Protein AF-X1AW71-F1 (afdb_monomer)

Radius of gyration: 14.34 Å; Cα contacts (8 Å, |Δi|>4): 106; chains: 1; bounding box: 32×31×35 Å

Structure (mmCIF, N/CA/C/O backbone):
data_AF-X1AW71-F1
#
_entry.id   AF-X1AW71-F1
#
loop_
_atom_site.group_PDB
_atom_site.id
_atom_site.type_symbol
_atom_site.label_atom_id
_atom_site.label_alt_id
_atom_site.label_comp_id
_atom_site.label_asym_id
_atom_site.label_entity_id
_atom_site.label_seq_id
_atom_site.pdbx_PDB_ins_code
_atom_site.Cartn_x
_atom_site.Cartn_y
_atom_site.Cartn_z
_atom_site.occupancy
_atom_site.B_iso_or_equiv
_atom_site.auth_seq_id
_atom_site.auth_comp_id
_atom_site.auth_asym_id
_atom_site.auth_atom_id
_atom_site.pdbx_PDB_model_num
ATOM 1 N N . MET A 1 1 ? 5.050 -6.189 2.497 1.00 48.09 1 MET A N 1
ATOM 2 C CA . MET A 1 1 ? 5.161 -7.010 1.279 1.00 48.09 1 MET A CA 1
ATOM 3 C C . MET A 1 1 ? 6.360 -7.926 1.457 1.00 48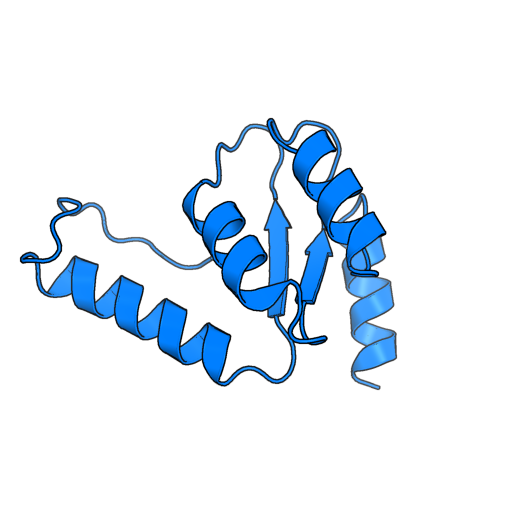.09 1 MET A C 1
ATOM 5 O O . MET A 1 1 ? 7.455 -7.424 1.688 1.00 48.09 1 MET A O 1
ATOM 9 N N . ILE A 1 2 ? 6.133 -9.238 1.506 1.00 52.00 2 ILE A N 1
ATOM 10 C CA . ILE A 1 2 ? 7.195 -10.242 1.640 1.00 52.00 2 ILE A CA 1
ATOM 11 C C . ILE A 1 2 ? 7.603 -10.609 0.217 1.00 52.00 2 ILE A C 1
ATOM 13 O O . ILE A 1 2 ? 6.944 -11.420 -0.417 1.00 52.00 2 ILE A O 1
ATOM 17 N N . GLY A 1 3 ? 8.659 -9.973 -0.275 1.00 55.50 3 GLY A N 1
ATOM 18 C CA . GLY A 1 3 ? 9.191 -10.210 -1.610 1.00 55.50 3 GLY A CA 1
ATOM 19 C C . GLY A 1 3 ? 10.707 -10.100 -1.581 1.00 55.50 3 GLY A C 1
ATOM 20 O O . GLY A 1 3 ? 11.262 -9.055 -1.906 1.00 55.50 3 GLY A O 1
ATOM 21 N N . ILE A 1 4 ? 11.378 -11.148 -1.100 1.00 59.81 4 ILE A N 1
ATOM 22 C CA . ILE A 1 4 ? 12.842 -11.225 -1.038 1.00 59.81 4 ILE A CA 1
ATOM 23 C C . ILE A 1 4 ? 13.300 -12.225 -2.096 1.00 59.81 4 ILE A C 1
ATOM 25 O O . ILE A 1 4 ? 13.538 -13.388 -1.789 1.00 59.81 4 ILE A O 1
ATOM 29 N N . LEU A 1 5 ? 13.458 -11.772 -3.338 1.00 54.97 5 LEU A N 1
ATOM 30 C CA . LEU A 1 5 ? 14.308 -12.446 -4.318 1.00 54.97 5 LEU A CA 1
ATOM 31 C C . LEU A 1 5 ? 15.183 -11.399 -5.012 1.00 54.97 5 LEU A C 1
ATOM 33 O O . LEU A 1 5 ? 14.696 -10.474 -5.656 1.00 54.97 5 LEU A O 1
ATOM 37 N N . HIS A 1 6 ? 16.501 -11.547 -4.871 1.00 57.53 6 HIS A N 1
ATOM 38 C CA . HIS A 1 6 ? 17.520 -10.635 -5.407 1.00 57.53 6 HIS A CA 1
ATOM 39 C C . HIS A 1 6 ? 17.862 -10.934 -6.887 1.00 57.53 6 HIS A C 1
ATOM 41 O O . HIS A 1 6 ? 19.010 -10.805 -7.307 1.00 57.53 6 HIS A O 1
ATOM 47 N N . GLY A 1 7 ? 16.877 -11.372 -7.678 1.00 64.06 7 GLY A N 1
ATOM 48 C CA . GLY A 1 7 ? 17.039 -11.737 -9.090 1.00 64.06 7 GLY A CA 1
ATOM 49 C C . GLY A 1 7 ? 16.754 -10.588 -10.066 1.00 64.06 7 GLY A C 1
ATOM 50 O O . GLY A 1 7 ? 16.219 -9.543 -9.700 1.00 64.06 7 GLY A O 1
ATOM 51 N N . GLY A 1 8 ? 17.091 -10.780 -11.345 1.00 76.94 8 GLY A N 1
ATOM 52 C CA . GLY A 1 8 ? 16.772 -9.810 -12.398 1.00 76.94 8 GLY A CA 1
ATOM 53 C C . GLY A 1 8 ? 15.259 -9.637 -12.597 1.00 76.94 8 GLY A C 1
ATOM 54 O O . GLY A 1 8 ? 14.533 -10.630 -12.679 1.00 76.94 8 GLY A O 1
ATOM 55 N N . GLN A 1 9 ? 14.803 -8.385 -12.731 1.00 86.19 9 GLN A N 1
ATOM 56 C CA . GLN A 1 9 ? 13.399 -8.006 -12.961 1.00 86.19 9 GLN A CA 1
ATOM 57 C C . GLN A 1 9 ? 12.988 -8.153 -14.436 1.00 86.19 9 GLN A C 1
ATOM 59 O O . GLN A 1 9 ? 12.622 -7.190 -15.107 1.00 86.19 9 GLN A O 1
ATOM 64 N N . SER A 1 10 ? 13.091 -9.371 -14.965 1.00 92.12 10 SER A N 1
ATOM 65 C CA . SER A 1 10 ? 12.558 -9.719 -16.284 1.00 92.12 10 SER A CA 1
ATOM 66 C C . SER A 1 10 ? 11.378 -10.665 -16.124 1.00 92.12 10 SER A C 1
ATOM 68 O O . SER A 1 10 ? 11.471 -11.639 -15.384 1.00 92.12 10 SER A O 1
ATOM 70 N N . LYS A 1 11 ? 10.299 -10.445 -16.882 1.00 92.12 11 LYS A N 1
ATOM 71 C CA . LYS A 1 11 ? 9.153 -11.370 -16.946 1.00 92.12 11 LYS A CA 1
ATOM 72 C C . LYS A 1 11 ? 9.535 -12.793 -17.388 1.00 92.12 11 LYS A C 1
ATOM 74 O O . LYS A 1 11 ? 8.788 -13.734 -17.135 1.00 92.12 11 LYS A O 1
ATOM 79 N N . ASP A 1 12 ? 10.680 -12.946 -18.055 1.00 95.56 12 ASP A N 1
ATOM 80 C CA . ASP A 1 12 ? 11.183 -14.240 -18.521 1.00 95.56 12 ASP A CA 1
ATOM 81 C C . ASP A 1 12 ? 11.978 -14.980 -17.423 1.00 95.56 12 ASP A C 1
ATOM 83 O O . ASP A 1 12 ? 12.217 -16.184 -17.533 1.00 95.56 12 ASP A O 1
ATOM 87 N N . ASN A 1 13 ? 12.337 -14.297 -16.325 1.00 94.06 13 ASN A N 1
ATOM 88 C CA . ASN A 1 13 ? 12.831 -14.937 -15.109 1.00 94.06 13 ASN A CA 1
ATOM 89 C C . ASN A 1 13 ? 11.653 -15.592 -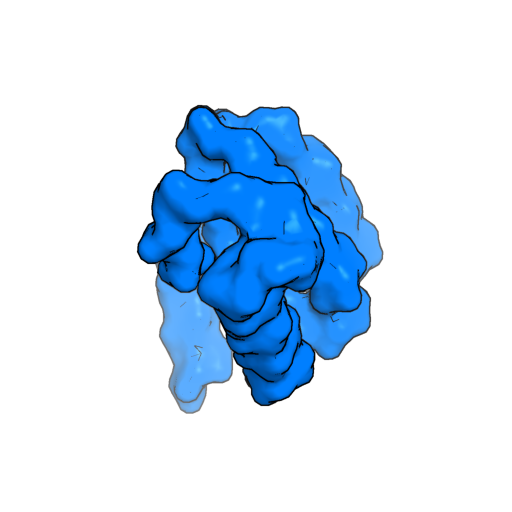14.369 1.00 94.06 13 ASN A C 1
ATOM 91 O O . ASN A 1 13 ? 10.807 -14.908 -13.792 1.00 94.06 13 ASN A O 1
ATOM 95 N N . LYS A 1 14 ? 11.608 -16.928 -14.374 1.00 93.81 14 LYS A N 1
ATOM 96 C CA . LYS A 1 14 ? 10.497 -17.705 -13.805 1.00 93.81 14 LYS A CA 1
ATOM 97 C C . LYS A 1 14 ? 10.297 -17.480 -12.304 1.00 93.81 14 LYS A C 1
ATOM 99 O O . LYS A 1 14 ? 9.154 -17.496 -11.865 1.00 93.81 14 LYS A O 1
ATOM 104 N N . GLU A 1 15 ? 11.368 -17.268 -11.538 1.00 91.69 15 GLU A N 1
ATOM 105 C CA . GLU A 1 15 ? 11.275 -17.040 -10.089 1.00 91.69 15 GLU A CA 1
ATOM 106 C C . GLU A 1 15 ? 10.655 -15.675 -9.791 1.00 91.69 15 GLU A C 1
ATOM 108 O O . GLU A 1 15 ? 9.691 -15.581 -9.036 1.00 91.69 15 GLU A O 1
ATOM 113 N N . PHE A 1 16 ? 11.150 -14.630 -10.464 1.00 92.12 16 PHE A N 1
ATOM 114 C CA . PHE A 1 16 ? 10.582 -13.286 -10.368 1.00 92.12 16 PHE A CA 1
ATOM 115 C C . PHE A 1 16 ? 9.118 -13.268 -10.818 1.00 92.12 16 PHE A C 1
ATOM 117 O O . PHE A 1 16 ? 8.262 -12.748 -10.108 1.00 92.12 16 PHE A O 1
ATOM 124 N N . ARG A 1 17 ? 8.810 -13.876 -11.972 1.00 93.56 17 ARG A N 1
ATOM 125 C CA . ARG A 1 17 ? 7.435 -13.948 -12.475 1.00 93.56 17 ARG A CA 1
ATOM 126 C C . ARG A 1 17 ? 6.519 -14.675 -11.495 1.00 93.56 17 ARG A C 1
ATOM 128 O O . ARG A 1 17 ? 5.448 -14.163 -11.202 1.00 93.56 17 ARG A O 1
ATOM 135 N N . GLY A 1 18 ? 6.950 -15.823 -10.972 1.00 94.69 18 GLY A N 1
ATOM 136 C CA . GLY A 1 18 ? 6.174 -16.592 -10.002 1.00 94.69 18 GLY A CA 1
ATOM 137 C C . GLY A 1 18 ? 5.897 -15.811 -8.718 1.00 94.69 18 GLY A C 1
ATOM 138 O O . GLY A 1 18 ? 4.785 -15.878 -8.207 1.00 94.69 18 GLY A O 1
ATOM 139 N N . GLN A 1 19 ? 6.863 -15.022 -8.232 1.00 92.44 19 GLN A N 1
ATOM 140 C CA . GLN A 1 19 ? 6.647 -14.128 -7.092 1.00 92.44 19 GLN A CA 1
ATOM 141 C C . GLN A 1 19 ? 5.574 -13.075 -7.402 1.00 92.44 19 GLN A C 1
ATOM 143 O O . GLN A 1 19 ? 4.621 -12.945 -6.639 1.00 92.44 19 GLN A O 1
ATOM 148 N N . VAL A 1 20 ? 5.697 -12.363 -8.527 1.00 93.88 20 VAL A N 1
ATOM 149 C CA . VAL A 1 20 ? 4.733 -11.319 -8.916 1.00 93.88 20 VAL A CA 1
ATOM 150 C C . VAL A 1 20 ? 3.336 -11.914 -9.122 1.00 93.88 20 VAL A C 1
ATOM 152 O O . VAL A 1 20 ? 2.352 -11.367 -8.639 1.00 93.88 20 VAL A O 1
ATOM 155 N N . GLU A 1 21 ? 3.230 -13.058 -9.802 1.00 96.31 21 GLU A N 1
ATOM 156 C CA . GLU A 1 21 ? 1.956 -13.760 -10.012 1.00 96.31 21 GLU A CA 1
ATOM 157 C C . GLU A 1 21 ? 1.331 -14.217 -8.686 1.00 96.31 21 GLU A C 1
ATOM 159 O O . GLU A 1 21 ? 0.118 -14.108 -8.511 1.00 96.31 21 GLU A O 1
ATOM 164 N N . TRP A 1 22 ? 2.144 -14.686 -7.735 1.00 96.62 22 TRP A N 1
ATOM 165 C CA . TRP A 1 22 ? 1.676 -15.073 -6.406 1.00 96.62 22 TRP A CA 1
ATOM 166 C C . TRP A 1 22 ? 1.157 -13.873 -5.600 1.00 96.62 22 TRP A C 1
ATOM 168 O O . TRP A 1 22 ? 0.081 -13.961 -5.005 1.00 96.62 22 TRP A O 1
ATOM 178 N N . GLU A 1 23 ? 1.876 -12.745 -5.618 1.00 96.50 23 GLU A N 1
ATOM 179 C CA . GLU A 1 23 ? 1.459 -11.499 -4.960 1.00 96.50 23 GLU A CA 1
ATOM 180 C C . GLU A 1 23 ? 0.133 -10.989 -5.548 1.00 96.50 23 GLU A C 1
ATOM 182 O O . GLU A 1 23 ? -0.812 -10.731 -4.800 1.00 96.50 23 GLU A O 1
ATOM 187 N N . LEU A 1 24 ? 0.017 -10.936 -6.881 1.00 97.12 24 LEU A N 1
ATOM 188 C CA . LEU A 1 24 ? -1.211 -10.532 -7.576 1.00 97.12 24 LEU A CA 1
ATOM 189 C C . LEU A 1 24 ? -2.393 -11.450 -7.247 1.00 97.12 24 LEU A C 1
ATOM 191 O O . LEU A 1 24 ? -3.467 -10.964 -6.896 1.00 97.12 24 LEU A O 1
ATOM 195 N N . TYR A 1 25 ? -2.194 -12.771 -7.298 1.00 98.06 25 TYR A N 1
ATOM 196 C CA . TYR A 1 25 ? -3.240 -13.735 -6.953 1.00 98.06 25 TYR A CA 1
ATOM 197 C C . TYR A 1 25 ? -3.730 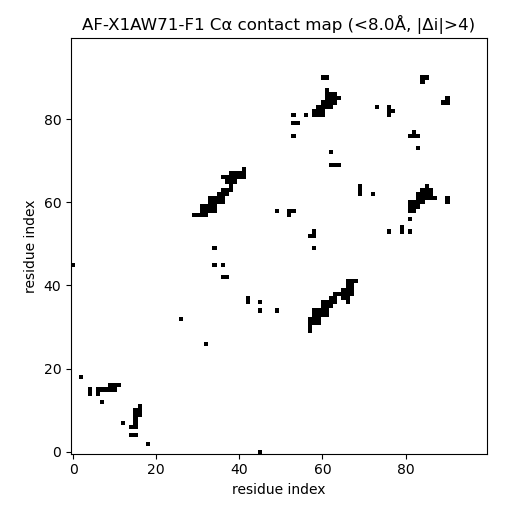-13.546 -5.511 1.00 98.06 25 TYR A C 1
ATOM 199 O O . TYR A 1 25 ? -4.937 -13.569 -5.253 1.00 98.06 25 TYR A O 1
ATOM 207 N N . GLY A 1 26 ? -2.806 -13.340 -4.568 1.00 97.12 26 GLY A N 1
ATOM 208 C CA . GLY A 1 26 ? -3.137 -13.069 -3.172 1.00 97.12 26 GLY A CA 1
ATOM 209 C C . GLY A 1 26 ? -3.938 -11.778 -3.012 1.00 97.12 26 GLY A C 1
ATOM 210 O O . GLY A 1 26 ? -4.974 -11.779 -2.347 1.00 97.12 26 GLY A O 1
ATOM 211 N N . LEU A 1 27 ? -3.503 -10.695 -3.663 1.00 97.50 27 LEU A N 1
ATOM 212 C CA . LEU A 1 27 ? -4.208 -9.417 -3.650 1.00 97.50 27 LEU A CA 1
ATOM 213 C C . LEU A 1 27 ? -5.626 -9.551 -4.207 1.00 97.50 27 LEU A C 1
ATOM 215 O O . LEU A 1 27 ? -6.560 -9.077 -3.562 1.00 97.50 27 LEU A O 1
ATOM 219 N N . ASP A 1 28 ? -5.815 -10.220 -5.347 1.00 97.81 28 ASP A N 1
ATOM 220 C CA . ASP A 1 28 ? -7.122 -10.418 -5.985 1.00 97.81 28 ASP A CA 1
ATOM 221 C C . ASP A 1 28 ? -8.110 -11.168 -5.089 1.00 97.81 28 ASP A C 1
ATOM 223 O O . ASP A 1 28 ? -9.259 -10.737 -4.960 1.00 97.81 28 ASP A O 1
ATOM 227 N N . ASN A 1 29 ? -7.651 -12.226 -4.419 1.00 97.69 29 ASN A N 1
ATOM 228 C CA . ASN A 1 29 ? -8.500 -13.118 -3.625 1.00 97.69 29 ASN A CA 1
ATOM 229 C C . ASN A 1 29 ? -8.683 -12.686 -2.162 1.00 97.69 29 ASN A C 1
ATOM 231 O O . ASN A 1 29 ? -9.500 -13.270 -1.449 1.00 97.69 29 ASN A O 1
ATOM 235 N N . ALA A 1 30 ? -7.945 -11.682 -1.687 1.00 97.38 30 ALA A N 1
ATOM 236 C CA . ALA A 1 30 ? -8.096 -11.189 -0.325 1.00 97.38 30 ALA A CA 1
ATOM 237 C C . ALA A 1 30 ? -9.451 -10.487 -0.115 1.00 97.38 30 ALA A C 1
ATOM 239 O O . ALA A 1 30 ? -9.909 -9.713 -0.958 1.00 97.38 30 ALA A O 1
ATOM 240 N N . THR A 1 31 ? -10.063 -10.688 1.054 1.00 96.81 31 THR A N 1
ATOM 241 C CA . THR A 1 31 ? -11.247 -9.928 1.501 1.00 96.81 31 THR A CA 1
ATOM 242 C C . THR A 1 31 ? -10.886 -8.530 2.002 1.00 96.81 31 THR A C 1
ATOM 244 O O . THR A 1 31 ? -11.725 -7.634 1.996 1.00 96.81 31 THR A O 1
ATOM 247 N N . MET A 1 32 ? -9.631 -8.343 2.416 1.00 96.50 32 MET A N 1
ATOM 248 C CA . MET A 1 32 ? -9.061 -7.097 2.913 1.00 96.50 32 MET A CA 1
ATOM 249 C C . MET A 1 32 ? -7.570 -7.061 2.570 1.00 96.50 32 MET A C 1
ATOM 251 O O . MET A 1 32 ? -6.867 -8.056 2.741 1.00 96.50 32 MET A O 1
ATOM 255 N N . VAL A 1 33 ? -7.080 -5.915 2.104 1.00 97.44 33 VAL A N 1
ATOM 256 C CA . VAL A 1 33 ? -5.673 -5.689 1.764 1.00 97.44 33 VAL A CA 1
ATOM 257 C C . VAL A 1 33 ? -5.165 -4.485 2.540 1.00 97.44 33 VAL A C 1
ATOM 259 O O . VAL A 1 33 ? -5.677 -3.374 2.397 1.00 97.44 33 VAL A O 1
ATOM 262 N N . VAL A 1 34 ? -4.132 -4.713 3.346 1.00 97.62 34 VAL A N 1
ATOM 263 C CA . VAL A 1 34 ? -3.514 -3.687 4.184 1.00 97.62 34 VAL A CA 1
ATOM 264 C C . VAL A 1 34 ? -2.196 -3.244 3.557 1.00 97.62 34 VAL A C 1
ATOM 266 O O . VAL A 1 34 ? -1.256 -4.029 3.440 1.00 97.62 34 VAL A O 1
ATOM 269 N N . TYR A 1 35 ? -2.120 -1.973 3.175 1.00 98.00 35 TYR A N 1
ATOM 270 C CA . TYR A 1 35 ? -0.921 -1.353 2.622 1.00 98.00 35 TYR A CA 1
ATOM 271 C C . TYR A 1 35 ? -0.190 -0.568 3.705 1.00 98.00 35 TYR A C 1
ATOM 273 O O . TYR A 1 35 ? -0.794 0.249 4.394 1.00 98.00 35 TYR A O 1
ATOM 281 N N . TYR A 1 36 ? 1.122 -0.764 3.813 1.00 97.81 36 TYR A N 1
ATOM 282 C CA . TYR A 1 36 ? 1.988 0.065 4.645 1.00 97.81 36 TYR A CA 1
ATOM 283 C C . TYR A 1 36 ? 3.068 0.718 3.784 1.00 97.81 36 TYR A C 1
ATOM 285 O O . TYR A 1 36 ? 3.900 0.028 3.191 1.00 97.81 36 TYR A O 1
ATOM 293 N N . PHE A 1 37 ? 3.050 2.048 3.720 1.00 97.94 37 PHE A N 1
ATOM 294 C CA . PHE A 1 37 ? 4.064 2.846 3.038 1.00 97.94 37 PHE A CA 1
ATOM 295 C C . 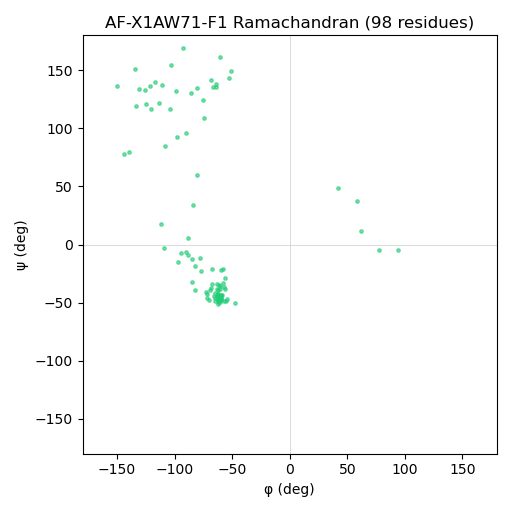PHE A 1 37 ? 5.076 3.368 4.052 1.00 97.94 37 PHE A C 1
ATOM 297 O O . PHE A 1 37 ? 4.879 4.412 4.664 1.00 97.94 37 PHE A O 1
ATOM 304 N N . GLN A 1 38 ? 6.160 2.619 4.241 1.00 96.00 38 GLN A N 1
ATOM 305 C CA . GLN A 1 38 ? 7.203 2.973 5.199 1.00 96.00 38 GLN A CA 1
ATOM 306 C C . GLN A 1 38 ? 7.912 4.288 4.799 1.00 96.00 38 GLN A C 1
ATOM 308 O O . GLN A 1 38 ? 8.240 4.454 3.612 1.00 96.00 38 GLN A O 1
ATOM 313 N N . PRO A 1 39 ? 8.201 5.188 5.762 1.00 97.19 39 PRO A N 1
ATOM 314 C CA . PRO A 1 39 ? 9.047 6.361 5.539 1.00 97.19 39 PRO A CA 1
ATOM 315 C C . PRO A 1 39 ? 10.387 5.998 4.890 1.00 97.19 39 PRO A C 1
ATOM 317 O O . PRO A 1 39 ? 10.894 4.892 5.077 1.00 97.19 39 PRO A O 1
ATOM 320 N N . ASP A 1 40 ? 10.938 6.912 4.092 1.00 96.06 40 ASP A N 1
ATOM 321 C CA . ASP A 1 40 ? 12.233 6.754 3.407 1.00 96.06 40 ASP A CA 1
ATOM 322 C C . ASP A 1 40 ? 12.322 5.586 2.400 1.00 96.06 40 ASP A C 1
ATOM 324 O O . ASP A 1 40 ? 13.392 5.274 1.873 1.00 96.06 40 ASP A O 1
ATOM 328 N N . THR A 1 41 ? 11.192 4.964 2.046 1.00 94.44 41 THR A N 1
ATOM 329 C CA . THR A 1 41 ? 11.112 3.963 0.971 1.00 94.44 41 THR A CA 1
ATOM 330 C C . THR A 1 41 ? 10.504 4.548 -0.304 1.00 94.44 41 THR A C 1
ATOM 332 O O . THR A 1 41 ? 9.715 5.493 -0.277 1.00 94.44 41 THR A O 1
ATOM 335 N N . LYS A 1 42 ? 10.837 3.965 -1.465 1.00 94.69 42 LYS A N 1
ATOM 336 C CA . LYS A 1 42 ? 10.181 4.321 -2.739 1.00 94.69 42 LYS A CA 1
ATOM 337 C C . LYS A 1 42 ? 8.852 3.587 -2.930 1.00 94.69 42 LYS A C 1
ATOM 339 O O . LYS A 1 42 ? 7.904 4.172 -3.446 1.00 94.69 42 LYS A O 1
ATOM 344 N N . SER A 1 43 ? 8.795 2.313 -2.532 1.00 94.56 43 SER A N 1
ATOM 345 C CA . SER A 1 43 ? 7.619 1.429 -2.622 1.00 94.56 43 SER A CA 1
ATOM 346 C C . SER A 1 43 ? 6.815 1.535 -3.939 1.00 94.56 43 SER A C 1
ATOM 348 O O . SER A 1 43 ? 5.594 1.680 -3.893 1.00 94.56 43 SER A O 1
ATOM 350 N N . PRO A 1 44 ? 7.462 1.497 -5.127 1.00 95.12 44 PRO A N 1
ATOM 351 C CA . PRO A 1 44 ? 6.768 1.725 -6.398 1.00 95.12 44 PRO A CA 1
ATOM 352 C C . PRO A 1 44 ? 5.767 0.613 -6.736 1.00 95.12 44 PRO A C 1
ATOM 354 O O . PRO A 1 44 ? 4.722 0.899 -7.311 1.00 95.12 44 PRO A O 1
ATOM 357 N N . ILE A 1 45 ? 6.067 -0.634 -6.354 1.00 96.06 45 ILE A N 1
ATOM 358 C CA . ILE A 1 45 ? 5.181 -1.778 -6.597 1.00 96.06 45 ILE A CA 1
ATOM 359 C C . ILE A 1 45 ? 3.955 -1.703 -5.682 1.00 96.06 45 ILE A C 1
ATOM 361 O O . ILE A 1 45 ? 2.838 -1.732 -6.181 1.00 96.06 45 ILE A O 1
ATOM 365 N N . SER A 1 46 ? 4.132 -1.423 -4.385 1.00 97.12 46 SER A N 1
ATOM 366 C CA . SER A 1 46 ? 3.003 -1.202 -3.466 1.00 97.12 46 SER A CA 1
ATOM 367 C C . SER A 1 46 ? 2.081 -0.068 -3.926 1.00 97.12 46 SER A C 1
ATOM 369 O O . SER A 1 46 ? 0.867 -0.133 -3.752 1.00 97.12 46 SER A O 1
ATOM 371 N N . LEU A 1 47 ? 2.645 0.994 -4.516 1.00 97.94 47 LEU A N 1
ATOM 372 C CA . LEU A 1 47 ? 1.865 2.111 -5.050 1.00 97.94 47 LEU A CA 1
ATOM 373 C C . LEU A 1 47 ? 1.059 1.704 -6.296 1.00 97.94 47 LEU A C 1
ATOM 375 O O . LEU A 1 47 ? -0.094 2.113 -6.435 1.00 97.94 47 LEU A O 1
ATOM 379 N N . LEU A 1 48 ? 1.645 0.885 -7.177 1.00 97.88 48 LEU A N 1
ATOM 380 C CA . LEU A 1 48 ? 0.951 0.289 -8.322 1.00 97.88 48 LEU A CA 1
ATOM 381 C C . LEU A 1 48 ? -0.208 -0.607 -7.860 1.00 97.88 48 LEU A C 1
ATOM 383 O O . LEU A 1 48 ? -1.329 -0.462 -8.342 1.00 97.88 48 LEU A O 1
ATOM 387 N N . GLU A 1 49 ? 0.044 -1.485 -6.894 1.00 98.25 49 GLU A N 1
ATOM 388 C CA . GLU A 1 49 ? -0.955 -2.392 -6.323 1.00 98.25 49 GLU A CA 1
ATOM 389 C C . GLU A 1 49 ? -2.103 -1.661 -5.641 1.00 98.25 49 GLU A C 1
ATOM 391 O O . GLU A 1 49 ? -3.264 -2.019 -5.852 1.00 98.25 49 GLU A O 1
ATOM 396 N N . LEU A 1 50 ? -1.802 -0.606 -4.875 1.00 98.31 50 LEU A N 1
ATOM 397 C CA . LEU A 1 50 ? -2.836 0.271 -4.342 1.00 98.31 50 LEU A CA 1
ATOM 398 C C . LEU A 1 50 ? -3.693 0.807 -5.491 1.00 98.31 50 LEU A C 1
ATOM 400 O O . LEU A 1 50 ? -4.910 0.702 -5.426 1.00 98.31 50 LEU A O 1
ATOM 404 N N . GLY A 1 51 ? -3.089 1.316 -6.569 1.00 98.12 51 GLY A N 1
ATOM 405 C CA . GLY A 1 51 ? -3.820 1.805 -7.742 1.00 98.12 51 GLY A CA 1
ATOM 406 C C . GLY A 1 51 ? -4.758 0.766 -8.374 1.00 98.12 51 GLY A C 1
ATOM 407 O O . GLY A 1 51 ? -5.873 1.116 -8.764 1.00 98.12 51 GLY A O 1
ATOM 408 N N . MET A 1 52 ? -4.355 -0.508 -8.423 1.00 98.19 52 MET A N 1
ATOM 409 C CA . MET A 1 52 ? -5.186 -1.602 -8.948 1.00 98.19 52 MET A CA 1
ATOM 410 C C . MET A 1 52 ? -6.396 -1.907 -8.055 1.00 98.19 52 MET A C 1
ATOM 412 O O . MET A 1 52 ? -7.486 -2.180 -8.562 1.00 98.19 52 MET A O 1
ATOM 416 N N . HIS A 1 53 ? -6.240 -1.822 -6.730 1.00 98.12 53 HIS A N 1
ATOM 417 C CA . HIS A 1 53 ? -7.274 -2.242 -5.778 1.00 98.12 53 HIS A CA 1
ATOM 418 C C . HIS A 1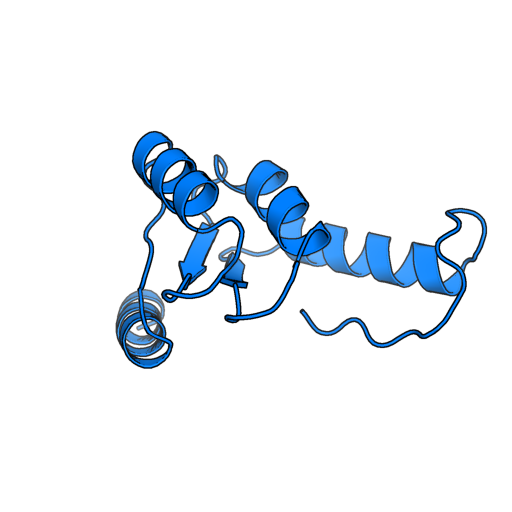 53 ? -7.971 -1.109 -5.022 1.00 98.12 53 HIS A C 1
ATOM 420 O O . HIS A 1 53 ? -8.933 -1.382 -4.304 1.00 98.12 53 HIS A O 1
ATOM 426 N N . VAL A 1 54 ? -7.586 0.156 -5.200 1.00 98.12 54 VAL A N 1
ATOM 427 C CA . VAL A 1 54 ? -8.130 1.296 -4.433 1.00 98.12 54 VAL A CA 1
ATOM 428 C C . VAL A 1 54 ? -9.656 1.413 -4.542 1.00 98.12 54 VAL A C 1
ATOM 430 O O . VAL A 1 54 ? -10.319 1.851 -3.610 1.00 98.12 54 VAL A O 1
ATOM 433 N N . ARG A 1 55 ? -10.239 0.966 -5.663 1.00 97.88 55 ARG A N 1
ATOM 434 C CA . ARG A 1 55 ? -11.689 1.014 -5.926 1.00 97.88 55 ARG A CA 1
ATOM 435 C C . ARG A 1 55 ? -12.459 -0.225 -5.469 1.00 97.88 55 ARG A C 1
ATOM 437 O O . ARG A 1 55 ? -13.679 -0.241 -5.573 1.00 97.88 55 ARG A O 1
ATOM 444 N N . SER A 1 56 ? -11.771 -1.267 -5.013 1.00 97.19 56 SER A N 1
ATOM 445 C CA . SER A 1 56 ? -12.394 -2.563 -4.702 1.00 97.19 56 SER A CA 1
ATOM 446 C C . SER A 1 56 ? -13.135 -2.592 -3.361 1.00 97.19 56 SER A C 1
ATOM 448 O O . SER A 1 56 ? -13.840 -3.553 -3.081 1.00 97.19 56 SER A O 1
ATOM 450 N N . GLY A 1 57 ? -12.960 -1.568 -2.519 1.00 96.06 57 GLY A N 1
ATOM 451 C CA . GLY A 1 57 ? -13.524 -1.524 -1.166 1.00 96.06 57 GLY A CA 1
ATOM 452 C C . GLY A 1 57 ? -12.765 -2.360 -0.131 1.00 96.06 57 GLY A C 1
ATOM 453 O O . GLY A 1 57 ? -13.086 -2.271 1.047 1.00 96.06 57 GLY A O 1
ATOM 454 N N . LYS A 1 58 ? -11.737 -3.123 -0.537 1.00 96.81 58 LYS A N 1
ATOM 455 C CA . LYS A 1 58 ? -10.940 -3.970 0.370 1.00 96.81 58 LYS A CA 1
ATOM 456 C C . LYS A 1 58 ? -9.659 -3.314 0.892 1.00 96.81 58 LYS A C 1
ATOM 458 O O . LYS A 1 58 ? -8.969 -3.904 1.714 1.00 96.81 58 LYS A O 1
ATOM 463 N N . ALA A 1 59 ? -9.299 -2.137 0.382 1.00 97.88 59 ALA A N 1
ATOM 464 C CA . ALA A 1 59 ? -8.038 -1.481 0.710 1.00 97.88 59 ALA A CA 1
ATOM 465 C C . ALA A 1 59 ? -8.112 -0.736 2.052 1.00 97.88 59 ALA A C 1
ATOM 467 O O . ALA A 1 59 ? -9.045 0.027 2.295 1.00 97.88 59 ALA A O 1
ATOM 468 N N . ILE A 1 60 ? -7.079 -0.904 2.875 1.00 97.94 60 ILE A N 1
ATOM 469 C CA . ILE A 1 60 ? -6.807 -0.110 4.077 1.00 97.94 60 ILE A CA 1
ATOM 470 C C . ILE A 1 60 ? -5.347 0.330 4.018 1.00 97.94 60 ILE A C 1
ATOM 472 O O . ILE A 1 60 ? -4.474 -0.479 3.707 1.00 97.94 60 ILE A O 1
ATOM 476 N N . VAL A 1 61 ? -5.061 1.602 4.292 1.00 98.50 61 VAL A N 1
ATOM 477 C CA . VAL A 1 61 ? -3.719 2.163 4.104 1.00 98.50 61 VAL A CA 1
ATOM 478 C C . VAL A 1 61 ? -3.168 2.712 5.415 1.00 98.50 61 VAL A C 1
ATOM 480 O O . VAL A 1 61 ? -3.844 3.428 6.142 1.00 98.50 61 VAL A O 1
ATOM 483 N N . CYS A 1 62 ? -1.901 2.435 5.700 1.00 98.56 62 CYS A N 1
ATOM 484 C CA . CYS A 1 62 ? -1.089 3.202 6.631 1.00 98.56 62 CYS A CA 1
ATOM 485 C C . CYS A 1 62 ? 0.033 3.890 5.851 1.00 98.56 62 CYS A C 1
ATOM 487 O O . CYS A 1 62 ? 0.817 3.237 5.160 1.00 98.56 62 CYS A O 1
ATOM 489 N N . CYS A 1 63 ? 0.086 5.216 5.933 1.00 98.50 63 CYS A N 1
ATOM 490 C CA . CYS A 1 63 ? 1.046 6.036 5.203 1.00 98.50 63 CYS A CA 1
ATOM 491 C C . CYS A 1 63 ? 1.553 7.169 6.107 1.00 98.50 63 CYS A C 1
ATOM 493 O O . CYS A 1 63 ? 1.064 8.295 5.986 1.00 98.50 63 CYS A O 1
ATOM 495 N N . PRO A 1 64 ? 2.512 6.881 7.006 1.00 98.19 64 PRO A N 1
ATOM 496 C CA . PRO A 1 64 ? 3.109 7.889 7.871 1.00 98.19 64 PRO A CA 1
ATOM 497 C C . PRO A 1 64 ? 3.812 8.999 7.084 1.00 98.19 64 PRO A C 1
ATOM 499 O O . PRO A 1 64 ? 4.200 8.827 5.920 1.00 98.19 64 PRO A O 1
ATOM 502 N N . GLU A 1 65 ? 4.034 10.123 7.759 1.00 97.81 65 GLU A N 1
ATOM 503 C CA . GLU A 1 65 ? 4.906 11.193 7.275 1.00 97.81 65 GLU A CA 1
ATOM 504 C C . GLU A 1 65 ? 6.299 10.658 6.891 1.00 97.81 65 GLU A C 1
ATOM 506 O O . GLU A 1 65 ? 6.826 9.743 7.525 1.00 97.81 65 GLU A O 1
ATOM 511 N N . GLY A 1 66 ? 6.895 11.216 5.833 1.00 96.94 66 GLY A N 1
ATOM 512 C CA . GLY A 1 66 ? 8.191 10.766 5.307 1.00 96.94 66 GLY A CA 1
ATOM 513 C C . GLY A 1 66 ? 8.123 9.735 4.170 1.00 96.94 66 GLY A C 1
ATOM 514 O O . GLY A 1 66 ? 9.153 9.425 3.569 1.00 96.94 66 GLY A O 1
ATOM 515 N N . TYR A 1 67 ? 6.942 9.227 3.789 1.00 98.25 67 TYR A N 1
ATOM 516 C CA . TYR A 1 67 ? 6.810 8.508 2.515 1.00 98.25 67 TYR A CA 1
ATOM 517 C C . TYR A 1 67 ? 6.814 9.485 1.327 1.00 98.25 67 TYR A C 1
ATOM 519 O O . TYR A 1 67 ? 5.972 10.376 1.221 1.00 98.25 67 TYR A O 1
ATOM 527 N N . ILE A 1 68 ? 7.720 9.280 0.366 1.00 97.62 68 ILE A N 1
ATOM 528 C CA . ILE A 1 68 ? 7.986 10.228 -0.735 1.00 97.62 68 ILE A CA 1
ATOM 529 C C . ILE A 1 68 ? 6.772 10.526 -1.636 1.00 97.62 68 ILE A C 1
ATOM 531 O O . ILE A 1 68 ? 6.736 11.554 -2.315 1.00 97.62 68 ILE A O 1
ATOM 535 N N . LYS A 1 69 ? 5.771 9.636 -1.674 1.00 97.81 69 LYS A N 1
ATOM 536 C CA . LYS A 1 69 ? 4.523 9.834 -2.432 1.00 97.81 69 LYS A CA 1
ATOM 537 C C . LYS A 1 69 ? 3.290 10.012 -1.545 1.00 97.81 69 LYS A C 1
ATOM 539 O O . LYS A 1 69 ? 2.184 9.924 -2.076 1.00 97.81 69 LYS A O 1
ATOM 544 N N . LYS A 1 70 ? 3.450 10.335 -0.255 1.00 98.25 70 LYS A N 1
ATOM 545 C CA . LYS A 1 70 ? 2.342 10.511 0.701 1.00 98.25 70 LYS A CA 1
ATOM 546 C C . LYS A 1 70 ? 1.220 11.398 0.163 1.00 98.25 70 LYS A C 1
ATOM 548 O O . LYS A 1 70 ? 0.090 10.944 0.089 1.00 98.25 70 LYS A O 1
ATOM 553 N N . GLY A 1 71 ? 1.528 12.585 -0.365 1.00 98.31 71 GLY A N 1
ATOM 554 C CA . GLY A 1 71 ? 0.495 13.469 -0.927 1.00 98.31 71 GLY A CA 1
ATOM 555 C C . GLY A 1 71 ? -0.341 12.840 -2.058 1.00 98.31 71 GLY A C 1
ATOM 556 O O . GLY A 1 71 ? -1.535 13.109 -2.159 1.00 98.31 71 GLY A O 1
ATOM 557 N N . ASN A 1 72 ? 0.243 11.956 -2.881 1.00 98.50 72 ASN A N 1
ATOM 558 C CA . ASN A 1 72 ? -0.519 11.221 -3.900 1.00 98.50 72 ASN A CA 1
ATOM 559 C C . ASN A 1 72 ? -1.403 10.146 -3.262 1.00 98.50 72 ASN A C 1
ATOM 561 O O . ASN A 1 72 ? -2.550 9.984 -3.676 1.00 98.50 72 ASN A O 1
ATOM 565 N N . VAL A 1 73 ? -0.880 9.431 -2.261 1.00 98.56 73 VAL A N 1
ATOM 566 C CA . VAL A 1 73 ? -1.638 8.435 -1.493 1.00 98.56 73 VAL A CA 1
ATOM 567 C C . VAL A 1 73 ? -2.822 9.101 -0.796 1.00 98.56 73 VAL A C 1
ATOM 569 O O . VAL A 1 73 ? -3.948 8.651 -0.986 1.00 98.56 73 VAL A O 1
ATOM 572 N N . ASP A 1 74 ? -2.603 10.210 -0.090 1.00 98.50 74 ASP A N 1
ATOM 573 C CA . ASP A 1 74 ? -3.636 10.923 0.663 1.00 98.50 74 ASP A CA 1
ATOM 574 C C . ASP A 1 74 ? -4.755 11.434 -0.254 1.00 98.50 74 ASP A C 1
ATOM 576 O O . ASP A 1 74 ? -5.933 11.181 0.001 1.00 98.50 74 ASP A O 1
ATOM 580 N N . VAL A 1 75 ? -4.412 12.106 -1.362 1.00 98.75 75 VAL A N 1
ATOM 581 C CA . VAL A 1 75 ? -5.409 12.615 -2.322 1.00 98.75 75 VAL A CA 1
ATOM 582 C C . VAL A 1 75 ? -6.192 11.469 -2.961 1.00 98.75 75 VAL A C 1
ATOM 584 O O . VAL A 1 75 ? -7.421 11.532 -3.033 1.00 98.75 75 VAL A O 1
ATOM 587 N N . THR A 1 76 ? -5.504 10.411 -3.394 1.00 98.62 76 THR A N 1
ATOM 588 C CA . THR A 1 76 ? -6.131 9.256 -4.051 1.00 98.62 76 THR A CA 1
ATOM 589 C C . THR A 1 76 ? -7.058 8.518 -3.090 1.00 98.62 76 THR A C 1
ATOM 591 O O . THR A 1 76 ? -8.219 8.271 -3.417 1.00 98.62 76 THR A O 1
ATOM 594 N N . CYS A 1 77 ? -6.586 8.213 -1.880 1.00 98.56 77 CYS A N 1
ATOM 595 C CA . CYS A 1 77 ? -7.375 7.505 -0.878 1.00 98.56 77 CYS A CA 1
ATOM 596 C C . CYS A 1 77 ? -8.568 8.343 -0.421 1.00 98.56 77 CYS A C 1
ATOM 598 O O . CYS A 1 77 ? -9.680 7.826 -0.358 1.00 98.56 77 CYS A O 1
ATOM 600 N N . LYS A 1 78 ? -8.392 9.655 -0.214 1.00 98.56 78 LYS A N 1
ATOM 601 C CA . LYS A 1 78 ? -9.502 10.566 0.091 1.00 98.56 78 LYS A CA 1
ATOM 602 C C . LYS A 1 78 ? -10.551 10.579 -1.022 1.00 98.56 78 LYS A C 1
ATOM 604 O O . LYS A 1 78 ? -11.743 10.511 -0.729 1.00 98.56 78 LYS A O 1
ATOM 609 N N . TYR A 1 79 ? -10.124 10.646 -2.284 1.00 98.50 79 TYR A N 1
ATOM 610 C CA . TYR A 1 79 ? -11.030 10.651 -3.434 1.00 98.50 79 TYR A CA 1
ATOM 611 C C . TYR A 1 79 ? -11.855 9.357 -3.523 1.00 98.50 79 TYR A 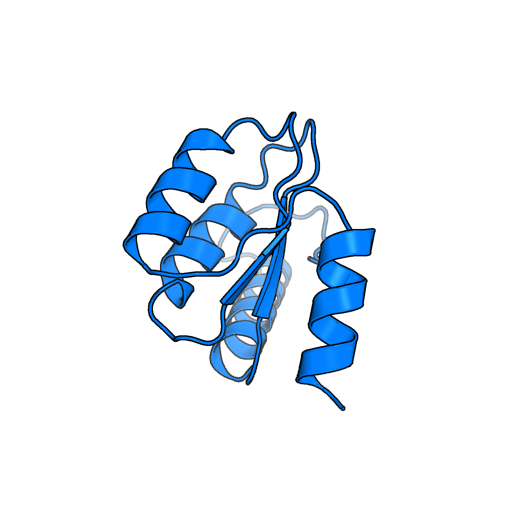C 1
ATOM 613 O O . TYR A 1 79 ? -13.072 9.408 -3.702 1.00 98.50 79 TYR A O 1
ATOM 621 N N . TYR A 1 80 ? -11.213 8.202 -3.333 1.00 98.38 80 TYR A N 1
ATOM 622 C CA . TYR A 1 80 ? -11.862 6.886 -3.383 1.00 98.38 80 TYR A CA 1
ATOM 623 C C . TYR A 1 80 ? -12.440 6.407 -2.043 1.00 98.38 80 TYR A C 1
ATOM 625 O O . TYR A 1 80 ? -12.966 5.300 -1.978 1.00 98.38 80 TYR A O 1
ATOM 633 N N . ARG A 1 81 ? -12.406 7.244 -0.995 1.00 98.06 81 ARG A N 1
ATOM 63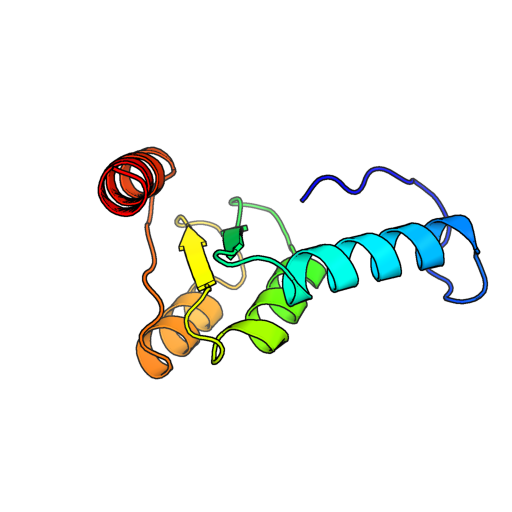4 C CA . ARG A 1 81 ? -12.909 6.943 0.360 1.00 98.06 81 ARG A CA 1
ATOM 635 C C . ARG A 1 81 ? -12.241 5.722 1.008 1.00 98.06 81 ARG A C 1
ATOM 637 O O . ARG A 1 81 ? -12.888 4.963 1.724 1.00 98.06 81 ARG A O 1
ATOM 644 N N . V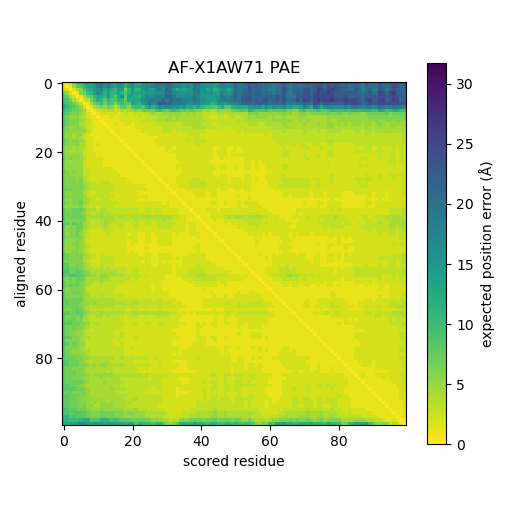AL A 1 82 ? -10.945 5.554 0.769 1.00 98.19 82 VAL A N 1
ATOM 645 C CA . VAL A 1 82 ? -10.109 4.538 1.417 1.00 98.19 82 VAL A CA 1
ATOM 646 C C . VAL A 1 82 ? -9.582 5.084 2.750 1.00 98.19 82 VAL A C 1
ATOM 648 O O . VAL A 1 82 ? -9.057 6.202 2.766 1.00 98.19 82 VAL A O 1
ATOM 651 N N . PRO A 1 83 ? -9.706 4.340 3.867 1.00 96.81 83 PRO A N 1
ATOM 652 C CA . PRO A 1 83 ? -9.177 4.767 5.158 1.00 96.81 83 PRO A CA 1
ATOM 653 C C . PRO A 1 83 ? -7.643 4.806 5.146 1.00 96.81 83 PRO A C 1
ATOM 655 O O . PRO A 1 83 ? -6.990 3.877 4.661 1.00 96.81 83 PRO A O 1
ATOM 658 N N . VAL A 1 84 ? -7.083 5.883 5.708 1.00 98.12 84 VAL A N 1
ATOM 659 C CA . VAL A 1 84 ? -5.636 6.105 5.836 1.00 98.12 84 VAL A CA 1
ATOM 660 C C . VAL A 1 84 ? -5.281 6.374 7.296 1.00 98.12 84 VAL A C 1
ATOM 662 O O . VAL A 1 84 ? -5.927 7.193 7.949 1.00 98.12 84 VAL A O 1
ATOM 665 N N . TYR A 1 85 ? -4.240 5.707 7.791 1.00 98.31 85 TYR A N 1
ATOM 666 C CA . TYR A 1 85 ? -3.703 5.868 9.142 1.00 98.31 85 TYR A CA 1
ATOM 667 C C . TYR A 1 85 ? -2.262 6.386 9.106 1.00 98.31 85 TYR A C 1
ATOM 669 O O . TYR A 1 85 ? -1.444 5.932 8.306 1.00 98.31 85 TYR A O 1
ATOM 677 N N . GLU A 1 86 ? -1.931 7.302 10.014 1.00 97.31 86 GLU A N 1
ATOM 678 C CA . GLU A 1 86 ? -0.588 7.897 10.117 1.00 97.31 86 GLU A CA 1
ATOM 679 C C . GLU A 1 86 ? 0.400 7.021 10.899 1.00 97.31 86 GLU A C 1
ATOM 681 O O . GLU A 1 86 ? 1.609 7.195 10.790 1.00 97.31 86 GLU A O 1
ATOM 686 N N . THR A 1 87 ? -0.095 6.072 11.697 1.00 97.75 87 THR A N 1
ATOM 687 C CA . THR A 1 87 ? 0.738 5.201 12.532 1.00 97.75 87 THR A CA 1
ATOM 688 C C . THR A 1 87 ? 0.301 3.748 12.417 1.00 97.75 87 THR A C 1
ATOM 690 O O . THR A 1 87 ? -0.875 3.447 12.190 1.00 97.75 87 THR A O 1
ATOM 693 N N . LEU A 1 88 ? 1.256 2.834 12.607 1.00 97.25 88 LEU A N 1
ATOM 694 C CA . LEU A 1 88 ? 0.967 1.402 12.677 1.00 97.25 88 LEU A CA 1
ATOM 695 C C . LEU A 1 88 ? 0.065 1.063 13.868 1.00 97.25 88 LEU A C 1
ATOM 697 O O . LEU A 1 88 ? -0.784 0.190 13.732 1.00 97.25 88 LEU A O 1
ATOM 701 N N . ASP A 1 89 ? 0.195 1.775 14.990 1.00 97.81 89 ASP A N 1
ATOM 702 C CA . ASP A 1 89 ? -0.690 1.596 16.147 1.00 97.81 89 ASP A CA 1
ATOM 703 C C . ASP A 1 89 ? -2.133 1.994 15.817 1.00 97.81 89 ASP A C 1
ATOM 705 O O . ASP A 1 89 ? -3.054 1.221 16.060 1.00 97.81 89 ASP A O 1
ATOM 709 N N . GLY A 1 90 ? -2.341 3.142 15.161 1.00 97.62 90 GLY A N 1
ATOM 710 C CA . GLY A 1 90 ? -3.676 3.567 14.736 1.00 97.62 90 GLY A CA 1
ATOM 711 C C . GLY A 1 90 ? -4.303 2.607 13.721 1.00 97.62 90 GLY A C 1
ATOM 712 O O . GLY A 1 90 ? -5.495 2.313 13.800 1.00 97.62 90 GLY A O 1
ATOM 713 N N . LEU A 1 91 ? -3.492 2.072 12.801 1.00 97.56 91 LEU A N 1
ATOM 714 C CA . LEU A 1 91 ? -3.917 1.008 11.893 1.00 97.56 91 LEU A CA 1
ATOM 715 C C . LEU A 1 91 ? -4.298 -0.261 12.668 1.00 97.56 91 LEU A C 1
ATOM 717 O O . LEU A 1 91 ? -5.364 -0.821 12.429 1.00 97.56 91 LEU A O 1
ATOM 721 N N . LYS A 1 92 ? -3.449 -0.718 13.591 1.00 97.12 92 LYS A N 1
ATOM 722 C CA . LYS A 1 92 ? -3.686 -1.916 14.404 1.00 97.12 92 LYS A CA 1
ATOM 723 C C . LYS A 1 92 ? -5.000 -1.807 15.177 1.00 97.12 92 LYS A C 1
ATOM 725 O O . LYS A 1 92 ? -5.811 -2.726 15.106 1.00 97.12 92 LYS A O 1
ATOM 730 N N . ASP A 1 93 ? -5.230 -0.686 15.855 1.00 97.31 93 ASP A N 1
ATOM 731 C CA . ASP A 1 93 ? -6.450 -0.445 16.630 1.00 97.31 93 ASP A CA 1
ATOM 732 C C . ASP A 1 93 ? -7.709 -0.480 15.755 1.00 97.31 93 ASP A C 1
ATOM 734 O O . ASP A 1 93 ? -8.767 -0.937 16.191 1.00 97.31 93 ASP A O 1
ATOM 738 N N . ALA A 1 94 ? -7.614 -0.004 14.511 1.00 95.25 94 ALA A N 1
ATOM 739 C CA . ALA A 1 94 ? -8.708 -0.091 13.555 1.00 95.25 94 ALA A CA 1
ATOM 740 C C . ALA A 1 94 ? -8.930 -1.519 13.047 1.00 95.25 94 ALA A C 1
ATOM 742 O O . ALA A 1 94 ? -10.074 -1.952 12.954 1.00 95.25 94 ALA A O 1
ATOM 743 N N . LEU A 1 95 ? -7.856 -2.254 12.747 1.00 95.94 95 LEU A N 1
ATOM 744 C CA . LEU A 1 95 ? -7.946 -3.631 12.265 1.00 95.94 95 LEU A CA 1
ATOM 745 C C . LEU A 1 95 ? -8.592 -4.554 13.297 1.00 95.94 95 LEU A C 1
ATOM 747 O O . LEU A 1 95 ? -9.452 -5.337 12.915 1.00 95.94 95 LEU A O 1
ATOM 751 N N . VAL A 1 96 ? -8.238 -4.426 14.583 1.00 96.12 96 VAL A N 1
ATOM 752 C CA . VAL A 1 96 ? -8.867 -5.196 15.673 1.00 96.12 96 VAL A CA 1
ATOM 753 C C . VAL A 1 96 ? -10.388 -5.021 15.650 1.00 96.12 96 VAL A C 1
ATOM 755 O O . VAL A 1 96 ? -11.112 -6.005 15.624 1.00 96.12 96 VAL A O 1
ATOM 758 N N . LYS A 1 97 ? -10.876 -3.783 15.517 1.00 94.38 97 LYS A N 1
ATOM 759 C CA . LYS A 1 97 ? -12.318 -3.482 15.460 1.00 94.38 97 LYS A CA 1
ATOM 760 C C . LYS A 1 97 ? -13.028 -3.989 14.203 1.00 94.38 97 LYS A C 1
ATOM 762 O O . LYS A 1 97 ? -14.250 -4.033 14.190 1.00 94.38 97 LYS A O 1
ATOM 767 N N . ILE A 1 98 ? -12.293 -4.247 13.122 1.00 92.31 98 ILE A N 1
ATOM 768 C CA . ILE A 1 98 ? -12.859 -4.728 11.852 1.00 92.31 98 ILE A CA 1
ATOM 769 C C . ILE A 1 98 ? -13.022 -6.251 11.869 1.00 92.31 98 ILE A C 1
ATOM 771 O O . ILE A 1 98 ? -13.912 -6.769 11.199 1.00 92.31 98 ILE A O 1
ATOM 775 N N . VAL A 1 99 ? -12.133 -6.961 12.571 1.00 91.19 99 VAL A N 1
ATOM 776 C CA . VAL A 1 99 ? -12.098 -8.433 12.581 1.00 91.19 99 VAL A CA 1
ATOM 777 C C . VAL A 1 99 ? -12.818 -9.064 13.773 1.00 91.19 99 VAL A C 1
ATOM 779 O O . VAL A 1 99 ? -13.066 -10.269 13.736 1.00 91.19 99 VAL A O 1
ATOM 782 N N . GLU A 1 100 ? -13.115 -8.281 14.810 1.00 82.56 100 GLU A N 1
ATOM 783 C CA . GLU A 1 100 ? -14.006 -8.649 15.923 1.00 82.56 100 GLU A CA 1
ATOM 784 C C . GLU A 1 100 ? -15.485 -8.528 15.529 1.00 82.56 100 GLU A C 1
ATOM 786 O O . GLU A 1 100 ? -16.252 -9.450 15.891 1.00 82.56 100 GLU A O 1
#

Nearest PDB structures (foldseek):
  4mcj-assembly4_H  TM=9.233E-01  e=2.405E-07  Parabacteroides distasonis ATCC 8503
  4mcj-assembly1_B  TM=9.234E-01  e=3.804E-07  Parabacteroides distasonis ATCC 8503
  4mcj-assembly1_A  TM=9.048E-01  e=3.126E-07  Parabacteroides distasonis AT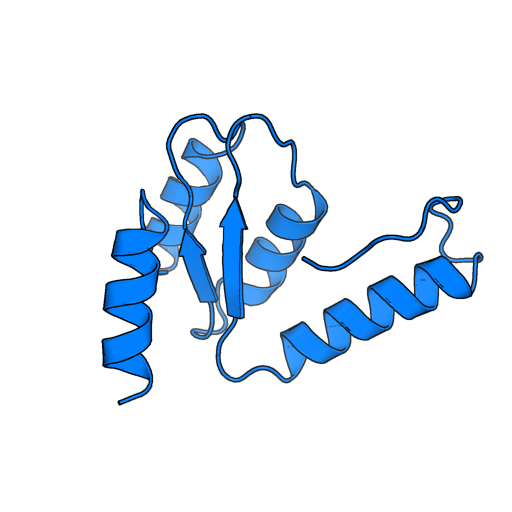CC 8503
  4mcj-assembly5_I  TM=9.061E-01  e=5.278E-07  Parabacteroides distasonis ATCC 8503
  5vyr-assembly1_A  TM=6.056E-01  e=6.441E-01  Brucella melitensis bv. 1 str. 16M

InterPro domains:
  IPR039470 Nucleoside 2-deoxyribosyltransferase-like [PF15891] (9-67)

Mean predicted aligned error: 3.76 Å

Organism: NCBI:txid412755

Solvent-accessible surface area (backbone atoms only — not comparable to full-atom values): 5991 Å² total; per-residue (Å²): 134,96,78,92,72,99,66,69,98,40,81,85,35,64,67,53,36,50,51,53,53,50,53,50,53,50,60,72,71,43,83,61,46,81,46,75,46,56,52,84,42,82,59,64,64,62,52,51,51,43,67,75,37,46,82,70,78,32,46,39,38,30,51,28,84,61,22,84,57,40,73,58,51,54,53,51,27,59,74,61,70,34,57,74,22,65,39,72,65,60,39,49,61,49,49,53,69,72,76,108

pLDDT: mean 93.48, std 10.84, range [48.09, 98.75]

Sequence (100 aa):
MIGILHGGQSKDNKEFRGQVEWELYGLDNATMVVYYFQPDTKSPISLLELGMHVRSGKAIVCCPEGYIKKGNVDVTCKYYRVPVYETLDGLKDALVKIVE

Secondary structure (DSSP, 8-state):
------S---TT-HHHHHHHHHHHHHHHH-S-EEEE--TT---HHHHHHHHHHTTSS-EEEE--TT-TTHHHHHHHHHHHT--EESSHHHHHHHHHHHH-

Foldseek 3Di:
DPDDDPDDPDCPPPVNVVSVVVVVVCLVPDQADEEEQDAPDQPPVSVVSCVVCLQVVRYAYEYAPRRPCSVVVVVSNVVNVHHYHNDPVVVVVVVVVVVD